Protein AF-A0A068NR74-F1 (afdb_monomer)

Organism: NCBI:txid661478

InterPro domains:
  IPR001387 Cro/C1-type, helix-turn-helix domain [PF01381] (17-72)
  IPR001387 Cro/C1-type, helix-turn-helix domain [PS50943] (17-74)
  IPR001387 Cro/C1-type, helix-turn-helix domain [SM00530] (16-74)
  IPR001387 Cro/C1-type, helix-turn-helix domain [cd00093] (14-72)
  IPR010982 Lambda repressor-like, DNA-binding domain superfamily [G3DSA:1.10.260.40] (12-107)
  IPR010982 Lambda repressor-like, DNA-binding domain superfamily [SSF47413] (14-76)
  IPR013435 Mobile mystery protein A [TIGR02612] (9-137)

Secondary structure (DSSP, 8-state):
--------PPPPTT-HHHHHHHHTT--HHHHHHHTT-S-HHHHHHHHHHHHTT---HHHHHHHHHHHT---------SS-HHHHHHHHHHHHHHHHHHHHHTTTTTS--SSHHHHHHHHHHHHHHHHHHTT-TTS--

Solvent-accessible surface area (backbone atoms only — not comparable to full-atom values): 8249 Å² total; per-residue (Å²): 126,102,68,70,83,81,70,81,68,78,78,50,95,60,20,64,66,43,52,51,36,53,74,71,69,47,50,53,58,56,48,10,53,60,58,74,41,96,40,44,67,59,39,50,50,52,31,52,24,49,60,70,66,71,50,49,71,70,57,53,42,48,52,25,54,51,71,75,44,85,79,88,88,81,90,78,72,95,59,58,69,68,55,57,52,50,54,43,29,38,54,52,17,46,52,53,50,49,62,57,42,68,76,55,75,87,74,82,86,86,73,54,66,69,56,48,51,54,51,27,54,53,41,18,53,52,44,60,75,66,62,50,88,60,68,83,111

Mean predicted aligned error: 9.29 Å

pLDDT: mean 84.54, std 15.8, range [38.84, 97.62]

Radius of gyration: 26.38 Å; Cα contacts (8 Å, |Δi|>4): 90; chains: 1; bounding box: 60×26×63 Å

Sequence (137 aa):
MPFGPLVAAPTPAGGWVRAIREALGMSLQTFSTRMGLTSRSTALQIEQAEVEGSITVKRLRAAADALGCDVAIVFVPRIPLTQMTEERAREKAEERVKRVGHSMVMESQGVYGSRLDEIVERTTREILSRGDSRLWD

Foldseek 3Di:
DPDDPPPCDPAPQQGPLVVLCVVVVHDLVNLCVLLVHPDSVVSSVQSVCRNVVNHDPVSVQSSQVSSVHHDDDDDDDPDDPVVVLLVLLLVVLLVVLVVVCVVVVPDDDDPCPVVSVVSSVVSSVVCVVVVPPVSPD

Structure (mmCIF, N/CA/C/O backbone):
data_AF-A0A068NR74-F1
#
_entry.id   AF-A0A068NR74-F1
#
loop_
_atom_site.group_PDB
_atom_site.id
_atom_site.type_symbol
_atom_site.label_atom_id
_atom_site.label_alt_id
_atom_site.label_comp_id
_atom_site.label_asym_id
_atom_site.label_entity_id
_atom_site.label_seq_id
_atom_site.pdbx_PDB_ins_code
_atom_site.Cartn_x
_atom_site.Cartn_y
_atom_site.Cartn_z
_atom_site.occupancy
_atom_site.B_iso_or_equiv
_atom_site.auth_seq_id
_atom_site.auth_comp_id
_atom_site.auth_asym_id
_atom_site.auth_atom_id
_atom_site.pdbx_PDB_model_num
ATOM 1 N N . MET A 1 1 ? -16.610 -3.556 -17.953 1.00 38.84 1 MET A N 1
ATOM 2 C CA . MET A 1 1 ? -15.543 -4.080 -17.069 1.00 38.84 1 MET A CA 1
ATOM 3 C C . MET A 1 1 ? -15.624 -3.308 -15.756 1.00 38.84 1 MET A C 1
ATOM 5 O O . MET A 1 1 ? -15.674 -2.087 -15.841 1.00 38.84 1 MET A O 1
ATOM 9 N N . PRO A 1 2 ? -15.719 -3.950 -14.577 1.00 44.34 2 PRO A N 1
ATOM 10 C CA . PRO A 1 2 ? -16.117 -3.303 -13.320 1.00 44.34 2 PRO A CA 1
ATOM 11 C C . PRO A 1 2 ? -14.953 -2.584 -12.617 1.00 44.34 2 PRO A C 1
ATOM 13 O O . PRO A 1 2 ? -14.869 -2.575 -11.396 1.00 44.34 2 PRO A O 1
ATOM 16 N N . PHE A 1 3 ? -14.042 -1.987 -13.380 1.00 45.38 3 PHE A N 1
ATOM 17 C CA . PHE A 1 3 ? -12.950 -1.188 -12.840 1.00 45.38 3 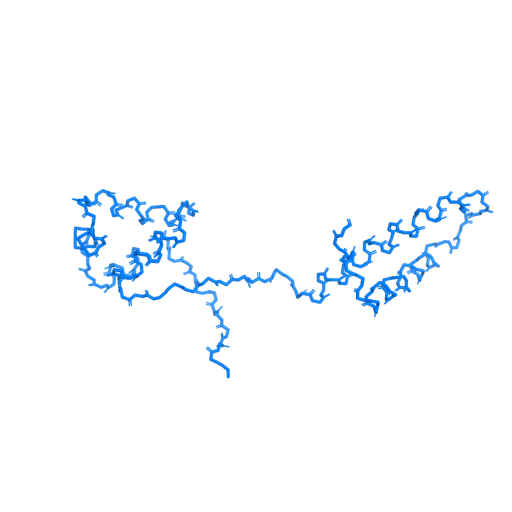PHE A CA 1
ATOM 18 C C . PHE A 1 3 ? -12.993 0.163 -13.541 1.00 45.38 3 PHE A C 1
ATOM 20 O O . PHE A 1 3 ? -12.444 0.341 -14.627 1.00 45.38 3 PHE A O 1
ATOM 27 N N . GLY A 1 4 ? -13.734 1.097 -12.940 1.00 50.28 4 GLY A N 1
ATOM 28 C CA . GLY A 1 4 ? -13.518 2.515 -13.206 1.00 50.28 4 GLY A CA 1
ATOM 29 C C . GLY A 1 4 ? -12.111 2.915 -12.747 1.00 50.28 4 GLY A C 1
ATOM 30 O O . GLY A 1 4 ? -11.474 2.150 -12.015 1.00 50.28 4 GLY A O 1
ATOM 31 N N . PRO A 1 5 ? -11.601 4.085 -13.165 1.00 52.31 5 PRO A N 1
ATOM 32 C CA . PRO A 1 5 ? -10.346 4.589 -12.629 1.00 52.31 5 PRO A CA 1
ATOM 33 C C . PRO A 1 5 ? -10.451 4.578 -11.103 1.00 52.31 5 PRO A C 1
ATOM 35 O O . PRO A 1 5 ? -11.381 5.160 -10.542 1.00 52.31 5 PRO A O 1
ATOM 38 N N . LEU A 1 6 ? -9.531 3.869 -10.443 1.00 54.75 6 LEU A N 1
ATOM 39 C CA . LEU A 1 6 ? -9.312 3.997 -9.009 1.00 54.75 6 LEU A CA 1
ATOM 40 C C . LEU A 1 6 ? -8.817 5.424 -8.806 1.00 54.75 6 LEU A C 1
ATOM 42 O O . LEU A 1 6 ? -7.621 5.699 -8.871 1.00 54.75 6 LEU A O 1
ATOM 46 N N . VAL A 1 7 ? -9.767 6.354 -8.703 1.00 56.09 7 VAL A N 1
ATOM 47 C CA . VAL A 1 7 ? -9.500 7.745 -8.375 1.00 56.09 7 VAL A CA 1
ATOM 48 C C . VAL A 1 7 ? -8.685 7.686 -7.098 1.00 56.09 7 VAL A C 1
ATOM 50 O O . VAL A 1 7 ? -9.128 7.090 -6.115 1.00 56.09 7 VAL A O 1
ATOM 53 N N . ALA A 1 8 ? -7.472 8.229 -7.153 1.00 62.06 8 ALA A N 1
ATOM 54 C CA . ALA A 1 8 ? -6.593 8.348 -6.007 1.00 62.06 8 ALA A CA 1
ATOM 55 C C . ALA A 1 8 ? -7.264 9.292 -5.006 1.00 62.06 8 ALA A C 1
ATOM 57 O O . ALA A 1 8 ? -7.019 10.497 -4.996 1.00 62.06 8 ALA A O 1
ATOM 58 N N . ALA A 1 9 ? -8.194 8.752 -4.221 1.00 64.69 9 ALA A N 1
ATOM 59 C CA . ALA A 1 9 ? -8.763 9.455 -3.099 1.00 64.69 9 ALA A CA 1
ATOM 60 C C . ALA A 1 9 ? -7.593 9.799 -2.169 1.00 64.69 9 ALA A C 1
ATOM 62 O O . ALA A 1 9 ? -6.770 8.919 -1.890 1.00 64.69 9 ALA A O 1
ATOM 63 N N . PRO A 1 10 ? -7.469 11.062 -1.729 1.00 75.50 10 PRO A N 1
ATOM 64 C CA . PRO A 1 10 ? -6.408 11.435 -0.812 1.00 75.50 10 PRO A CA 1
ATOM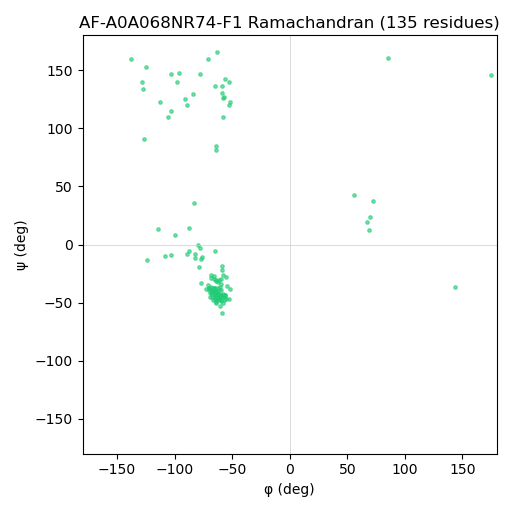 65 C C . PRO A 1 10 ? -6.527 10.568 0.440 1.00 75.50 10 PRO A C 1
ATOM 67 O O . PRO A 1 10 ? -7.595 10.492 1.050 1.00 75.50 10 PRO A O 1
ATOM 70 N N . THR A 1 11 ? -5.438 9.890 0.800 1.00 82.06 11 THR A N 1
ATOM 71 C CA . THR A 1 11 ? -5.389 9.084 2.019 1.00 82.06 11 THR A CA 1
ATOM 72 C C . THR A 1 11 ? -5.721 9.982 3.217 1.00 82.06 11 THR A C 1
ATOM 74 O O . THR A 1 11 ? -5.086 11.031 3.367 1.00 82.06 11 THR A O 1
ATOM 77 N N . PRO A 1 12 ? -6.695 9.617 4.072 1.00 89.75 12 PRO A N 1
ATOM 78 C CA . PRO A 1 12 ? -7.003 10.390 5.270 1.00 89.75 12 PRO A CA 1
ATOM 79 C C . PRO A 1 12 ? -5.763 10.563 6.159 1.00 89.75 12 PRO A C 1
ATOM 81 O O . PRO A 1 12 ? -4.988 9.623 6.323 1.00 89.75 12 PRO A O 1
ATOM 84 N N . ALA A 1 13 ? -5.600 11.730 6.793 1.00 88.00 13 ALA A N 1
ATOM 85 C CA . ALA A 1 13 ? -4.421 12.039 7.618 1.00 88.00 13 ALA A CA 1
ATOM 86 C C . ALA A 1 13 ? -4.198 11.050 8.783 1.00 88.00 13 ALA A C 1
ATOM 88 O O . ALA A 1 13 ? -3.073 10.875 9.239 1.00 88.00 13 ALA A O 1
ATOM 89 N N . GLY A 1 14 ? -5.269 10.408 9.263 1.00 90.75 14 GLY A N 1
ATOM 90 C CA . GLY A 1 14 ? -5.226 9.386 10.312 1.00 90.75 14 GLY A CA 1
ATOM 91 C C . GLY A 1 14 ? -5.280 7.938 9.815 1.00 90.75 14 GLY A C 1
ATOM 92 O O . GLY A 1 14 ? -5.431 7.054 10.651 1.00 90.75 14 GLY A O 1
ATOM 93 N N . GLY A 1 15 ? -5.198 7.691 8.503 1.00 94.38 15 GLY A N 1
ATOM 94 C CA . GLY A 1 15 ? -5.370 6.362 7.905 1.00 94.38 15 GLY A CA 1
ATOM 95 C C . GLY A 1 15 ? -6.834 6.002 7.624 1.00 94.38 15 GLY A C 1
ATOM 96 O O . GLY A 1 15 ? -7.765 6.604 8.172 1.00 94.38 15 GLY A O 1
ATOM 97 N N . TRP A 1 16 ? -7.051 5.026 6.740 1.00 95.38 16 TRP A N 1
ATOM 98 C CA . TRP A 1 16 ? -8.385 4.553 6.372 1.00 95.38 16 TRP A CA 1
ATOM 99 C C . TRP A 1 16 ? -9.059 3.797 7.511 1.00 95.38 16 TRP A C 1
ATOM 101 O O . TRP A 1 16 ? -10.259 3.976 7.719 1.00 95.38 16 TRP A O 1
ATOM 111 N N . VAL A 1 17 ? -8.309 3.004 8.284 1.00 96.25 17 VAL A N 1
ATOM 112 C CA . VAL A 1 17 ? -8.855 2.219 9.403 1.00 96.25 17 VAL A CA 1
ATOM 113 C C . VAL A 1 17 ? -9.505 3.151 10.419 1.00 96.25 17 VAL A C 1
ATOM 115 O O . VAL A 1 17 ? -10.664 2.957 10.791 1.00 96.25 17 VAL A O 1
ATOM 118 N N . ARG A 1 18 ? -8.793 4.213 10.811 1.00 97.25 18 ARG A N 1
ATOM 119 C CA . ARG A 1 18 ? -9.307 5.211 11.749 1.00 97.25 18 ARG A CA 1
ATOM 120 C C . ARG A 1 18 ? -10.504 5.963 11.181 1.00 97.25 18 ARG A C 1
ATOM 122 O O . ARG A 1 18 ? -11.518 6.083 11.866 1.00 97.25 18 ARG A O 1
ATOM 129 N N . ALA A 1 19 ? -10.389 6.462 9.950 1.00 96.50 19 ALA A N 1
ATOM 130 C CA . ALA A 1 19 ? -11.439 7.257 9.320 1.00 96.50 19 ALA A CA 1
ATOM 131 C C . ALA A 1 19 ? -12.761 6.479 9.228 1.00 96.50 19 ALA A C 1
ATOM 133 O O . ALA A 1 19 ? -13.814 6.996 9.597 1.00 96.50 19 ALA A O 1
ATOM 134 N N . ILE A 1 20 ? -12.700 5.213 8.807 1.00 96.31 20 ILE A N 1
ATOM 135 C CA . ILE A 1 20 ? -13.876 4.343 8.712 1.00 96.31 20 ILE A CA 1
ATOM 136 C C . ILE A 1 20 ? -14.404 4.000 10.107 1.00 96.31 20 ILE A C 1
ATOM 138 O O . ILE A 1 20 ? -15.606 4.109 10.344 1.00 96.31 20 ILE A O 1
ATOM 142 N N . ARG A 1 21 ? -13.532 3.642 11.062 1.00 97.44 21 ARG A N 1
ATOM 143 C CA . ARG A 1 21 ? -13.948 3.355 12.444 1.00 97.44 21 ARG A CA 1
ATOM 144 C C . ARG A 1 21 ? -14.729 4.525 13.050 1.00 97.44 21 ARG A C 1
ATOM 146 O O . ARG A 1 21 ? -15.773 4.311 13.666 1.00 97.44 21 ARG A O 1
ATOM 153 N N . GLU A 1 22 ? -14.217 5.745 12.899 1.00 97.00 22 GLU A N 1
ATOM 154 C CA . GLU A 1 22 ? -14.853 6.959 13.417 1.00 97.00 22 GLU A CA 1
ATOM 155 C C . GLU A 1 22 ? -16.168 7.267 12.691 1.00 97.00 22 GLU A C 1
ATOM 157 O O . GLU A 1 22 ? -17.156 7.573 13.356 1.00 97.00 22 GLU A O 1
ATOM 162 N N . ALA A 1 23 ? -16.228 7.091 11.366 1.00 96.56 23 ALA A N 1
ATOM 163 C CA . ALA A 1 23 ? -17.462 7.248 10.593 1.00 96.56 23 ALA A CA 1
ATOM 164 C C . ALA A 1 23 ? -18.560 6.248 11.005 1.00 96.56 23 ALA A C 1
ATOM 166 O O . ALA A 1 23 ? -19.742 6.584 10.987 1.00 96.56 23 ALA A O 1
ATOM 167 N N . LEU A 1 24 ? -18.177 5.040 11.429 1.00 96.56 24 LEU A N 1
ATOM 168 C CA . LEU A 1 24 ? -19.086 4.029 11.981 1.00 96.56 24 LEU A CA 1
ATOM 169 C C . LEU A 1 24 ? -19.463 4.284 13.455 1.00 96.56 24 LEU A C 1
ATOM 171 O O . LEU A 1 24 ? -20.183 3.480 14.047 1.00 96.56 24 LEU A O 1
ATOM 175 N N . GLY A 1 25 ? -18.956 5.352 14.081 1.00 97.12 25 GLY A N 1
ATOM 176 C CA . GLY A 1 25 ? -19.190 5.653 15.496 1.00 97.12 25 GLY A CA 1
ATOM 177 C C . GLY A 1 25 ? -18.553 4.643 16.458 1.00 97.12 25 GLY A C 1
ATOM 178 O O . GLY A 1 25 ? -18.962 4.539 17.615 1.00 97.12 25 GLY A O 1
ATOM 179 N N . MET A 1 26 ? -17.562 3.868 16.004 1.00 96.94 26 MET A N 1
ATOM 180 C CA . MET A 1 26 ? -16.935 2.826 16.815 1.00 96.94 26 MET A CA 1
ATOM 181 C C . MET A 1 26 ? -15.826 3.398 17.705 1.00 96.94 26 MET A C 1
ATOM 183 O O . MET A 1 26 ? -14.886 4.051 17.247 1.00 96.94 26 MET A O 1
ATOM 187 N N . SER A 1 27 ? -15.877 3.074 18.999 1.00 97.06 27 SER A N 1
ATOM 188 C CA . SER A 1 27 ? -14.748 3.318 19.902 1.00 97.06 27 SER A CA 1
ATOM 189 C C . SER A 1 27 ? -13.586 2.362 19.594 1.00 97.06 27 SER A C 1
ATOM 191 O O . SER A 1 27 ? -13.790 1.275 19.048 1.00 97.06 27 SER A O 1
ATOM 193 N N . LEU A 1 28 ? -12.365 2.708 20.013 1.00 97.06 28 LEU A N 1
ATOM 194 C CA . LEU A 1 28 ? -11.224 1.786 19.904 1.00 97.06 28 LEU A CA 1
ATOM 195 C C . LEU A 1 28 ? -11.439 0.475 20.682 1.00 97.06 28 LEU A C 1
ATOM 197 O O . LEU A 1 28 ? -10.919 -0.555 20.273 1.00 97.06 28 LEU A O 1
ATOM 201 N N . GLN A 1 29 ? -12.212 0.496 21.774 1.00 97.06 29 GLN A N 1
ATOM 202 C CA . GLN A 1 29 ? -12.559 -0.712 22.533 1.00 97.06 29 GLN A CA 1
ATOM 203 C C . GLN A 1 29 ? -13.512 -1.618 21.739 1.00 97.06 29 GLN A C 1
ATOM 205 O O . GLN A 1 29 ? -13.363 -2.840 21.712 1.00 97.06 29 GLN A O 1
ATOM 210 N N . THR A 1 30 ? -14.497 -1.021 21.067 1.00 97.12 30 THR A N 1
ATOM 211 C CA . THR A 1 30 ? -15.423 -1.751 20.193 1.00 97.12 30 THR A CA 1
ATOM 212 C C . THR A 1 30 ? -14.665 -2.372 19.025 1.00 97.12 30 THR A C 1
ATOM 214 O O . THR A 1 30 ? -14.847 -3.549 18.720 1.00 97.12 30 THR A O 1
ATOM 217 N N . PHE A 1 31 ? -13.770 -1.600 18.408 1.00 97.62 31 PHE A N 1
ATOM 218 C CA . PHE A 1 31 ? -12.945 -2.066 17.302 1.00 97.62 31 PHE A CA 1
ATOM 219 C C . PHE A 1 31 ? -11.979 -3.182 17.723 1.00 97.62 31 PHE A C 1
ATOM 221 O O . PHE A 1 31 ? -11.932 -4.212 17.055 1.00 97.62 31 PHE A O 1
ATOM 228 N N . SER A 1 32 ? -11.293 -3.052 18.869 1.00 97.12 32 SER A N 1
ATOM 229 C CA . SER A 1 32 ? -10.417 -4.115 19.385 1.00 97.12 32 SER A CA 1
ATOM 230 C C . SER A 1 32 ? -11.186 -5.417 19.604 1.00 97.12 32 SER A C 1
ATOM 232 O O . SER A 1 32 ? -10.725 -6.478 19.199 1.00 97.12 32 SER A O 1
ATOM 234 N N . THR A 1 33 ? -12.396 -5.327 20.162 1.00 96.81 33 THR A N 1
ATOM 235 C CA . THR A 1 33 ? -13.262 -6.488 20.404 1.00 96.81 33 THR A CA 1
ATOM 236 C C . THR A 1 33 ? -13.675 -7.162 19.094 1.00 96.81 33 THR A C 1
ATOM 238 O O . THR A 1 33 ? -13.580 -8.381 18.981 1.00 96.81 33 THR A O 1
ATOM 241 N N . ARG A 1 34 ? -14.066 -6.385 18.072 1.00 96.31 34 ARG A N 1
ATOM 242 C CA . ARG A 1 34 ? -14.409 -6.917 16.737 1.00 96.31 34 ARG A CA 1
ATOM 243 C C . ARG A 1 34 ? -13.217 -7.563 16.033 1.00 96.31 34 ARG A C 1
ATOM 245 O O . ARG A 1 34 ? -13.399 -8.529 15.304 1.00 96.31 34 ARG A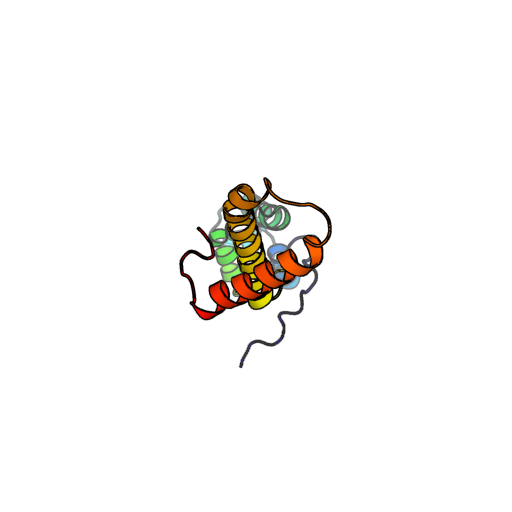 O 1
ATOM 252 N N . MET A 1 35 ? -12.010 -7.066 16.285 1.00 95.62 35 MET A N 1
ATOM 253 C CA . MET A 1 35 ? -10.768 -7.667 15.800 1.00 95.62 35 MET A CA 1
ATOM 254 C C . MET A 1 35 ? -10.310 -8.903 16.598 1.00 95.62 35 MET A C 1
ATOM 256 O O . MET A 1 35 ? -9.285 -9.492 16.256 1.00 95.62 35 MET A O 1
ATOM 260 N N . GLY A 1 36 ? -11.006 -9.288 17.675 1.00 94.38 36 GLY A N 1
ATOM 261 C CA . GLY A 1 36 ? -10.569 -10.371 18.564 1.00 94.38 36 GLY A CA 1
ATOM 262 C C . GLY A 1 36 ? -9.325 -10.024 19.394 1.00 94.38 36 GLY A C 1
ATOM 263 O O . GLY A 1 36 ? -8.582 -10.912 19.804 1.00 94.38 36 GLY A O 1
ATOM 264 N N . LEU A 1 37 ? -9.068 -8.733 19.619 1.00 93.50 37 LEU A N 1
ATOM 265 C CA . LEU A 1 37 ? -7.936 -8.222 20.388 1.00 93.50 37 LEU A CA 1
ATOM 266 C C . LEU A 1 37 ? -8.355 -7.890 21.821 1.00 93.50 37 LEU A C 1
ATOM 268 O O . LEU A 1 37 ? -9.390 -7.269 22.062 1.00 93.50 37 LEU A O 1
ATOM 272 N N . THR A 1 38 ? -7.485 -8.211 22.775 1.00 87.31 38 THR A N 1
ATOM 273 C CA . THR A 1 38 ? -7.742 -8.001 24.209 1.00 87.31 38 THR A CA 1
ATOM 274 C C . THR A 1 38 ? -7.544 -6.548 24.655 1.00 87.31 38 THR A C 1
ATOM 276 O O . THR A 1 38 ? -8.041 -6.157 25.706 1.00 87.31 38 THR A O 1
ATOM 279 N N . SER A 1 39 ? -6.819 -5.732 23.880 1.00 93.19 39 SER A N 1
ATOM 280 C CA . SER A 1 39 ? -6.426 -4.379 24.289 1.00 93.19 39 SER A CA 1
ATOM 281 C C . SER A 1 39 ? -6.798 -3.297 23.276 1.00 93.19 39 SER A C 1
ATOM 283 O O . SER A 1 39 ? -6.453 -3.375 22.093 1.00 93.19 39 SER A O 1
ATOM 285 N N . ARG A 1 40 ? -7.375 -2.203 23.794 1.00 94.75 40 ARG A N 1
ATOM 286 C CA . ARG A 1 40 ? -7.521 -0.919 23.094 1.00 94.75 40 ARG A CA 1
ATOM 287 C C . ARG A 1 40 ? -6.181 -0.380 22.577 1.00 94.75 40 ARG A C 1
ATOM 289 O O . ARG A 1 40 ? -6.153 0.239 21.516 1.00 94.75 40 ARG A O 1
ATOM 296 N N . SER A 1 41 ? -5.080 -0.590 23.304 1.00 95.88 41 SER A N 1
ATOM 297 C CA . SER A 1 41 ? -3.759 -0.102 22.882 1.00 95.88 41 SER A CA 1
ATOM 298 C C . SER A 1 41 ? -3.282 -0.787 21.603 1.00 95.88 41 SER A C 1
ATOM 300 O O . SER A 1 41 ? -2.728 -0.125 20.732 1.00 95.88 41 SER A O 1
ATOM 302 N N . THR A 1 42 ? -3.562 -2.082 21.440 1.00 94.44 42 THR A N 1
ATOM 303 C CA . THR A 1 42 ? -3.213 -2.830 20.225 1.00 94.44 42 THR A CA 1
ATOM 304 C C . THR A 1 42 ? -4.033 -2.360 19.026 1.00 94.44 42 THR A C 1
ATOM 306 O O . THR A 1 42 ? -3.493 -2.233 17.933 1.00 94.44 42 THR A O 1
ATOM 309 N N . ALA A 1 43 ? -5.315 -2.038 19.226 1.00 95.88 43 ALA A N 1
ATOM 310 C CA . ALA A 1 43 ? -6.138 -1.434 18.179 1.00 95.88 43 ALA A CA 1
ATOM 311 C C . ALA A 1 43 ? -5.610 -0.054 17.749 1.00 95.88 43 ALA A C 1
ATOM 313 O O . ALA A 1 43 ? -5.528 0.222 16.556 1.00 95.88 43 ALA A O 1
ATOM 314 N N . LEU A 1 44 ? -5.173 0.780 18.700 1.00 96.94 44 LEU A N 1
ATOM 315 C CA . LEU A 1 44 ? -4.542 2.067 18.388 1.00 96.94 44 LEU A CA 1
ATOM 316 C C . LEU A 1 44 ? -3.217 1.893 17.625 1.00 96.94 44 LEU A C 1
ATOM 318 O O . LEU A 1 44 ? -2.954 2.621 16.675 1.00 96.94 44 LEU A O 1
ATOM 322 N N . GLN A 1 45 ? -2.398 0.905 18.002 1.00 96.62 45 GLN A N 1
ATOM 323 C CA . GLN A 1 45 ? -1.157 0.584 17.287 1.00 96.62 45 GLN A CA 1
ATOM 324 C C . GLN A 1 45 ? -1.406 0.154 15.838 1.00 96.62 45 GLN A C 1
ATOM 326 O O . GLN A 1 45 ? -0.558 0.400 14.989 1.00 96.62 45 GLN A O 1
ATOM 331 N N . ILE A 1 46 ? -2.545 -0.476 15.539 1.00 96.12 46 ILE A N 1
ATOM 332 C CA . ILE A 1 46 ? -2.914 -0.845 14.166 1.00 96.12 46 ILE A CA 1
ATOM 333 C C . ILE A 1 46 ? -3.199 0.402 13.326 1.00 96.12 46 ILE A C 1
ATOM 335 O O . ILE A 1 46 ? -2.685 0.492 12.215 1.00 96.12 46 ILE A O 1
ATOM 339 N N . GLU A 1 47 ? -3.951 1.370 13.859 1.00 96.62 47 GLU A N 1
ATOM 340 C CA . GLU A 1 47 ? -4.190 2.651 13.172 1.00 96.62 47 GLU A CA 1
ATOM 341 C C . GLU A 1 47 ? -2.881 3.406 12.935 1.00 96.62 47 GLU A C 1
ATOM 343 O O . GLU A 1 47 ? -2.615 3.875 11.832 1.00 96.62 47 GLU A O 1
ATOM 348 N N . GLN A 1 48 ? -2.022 3.465 13.953 1.00 96.75 48 GLN A N 1
ATOM 349 C CA . GLN A 1 48 ? -0.732 4.139 13.854 1.00 96.75 48 GLN A CA 1
ATOM 350 C C . GLN A 1 48 ? 0.191 3.461 12.826 1.00 96.75 48 GLN A C 1
ATOM 352 O O . GLN A 1 48 ? 0.800 4.135 11.999 1.00 96.75 48 GLN A O 1
ATOM 357 N N . ALA A 1 49 ? 0.240 2.126 12.821 1.00 96.94 49 ALA A N 1
ATOM 358 C CA . ALA A 1 49 ? 1.040 1.363 11.868 1.00 96.94 49 ALA A CA 1
ATOM 359 C C . ALA A 1 49 ? 0.552 1.520 10.418 1.00 96.94 49 ALA A C 1
ATOM 361 O O . ALA A 1 49 ? 1.354 1.406 9.491 1.00 96.94 49 ALA A O 1
ATOM 362 N N . GLU A 1 50 ? -0.746 1.758 10.197 1.00 95.81 50 GLU A N 1
ATOM 363 C CA . GLU A 1 50 ? -1.273 2.076 8.866 1.00 95.81 50 GLU A CA 1
ATOM 364 C C . GLU A 1 50 ? -0.709 3.404 8.360 1.00 95.81 50 GLU A C 1
ATOM 366 O O . GLU A 1 50 ? -0.170 3.459 7.256 1.00 95.81 50 GLU A O 1
ATOM 371 N N . VAL A 1 51 ? -0.780 4.449 9.188 1.00 95.88 51 VAL A N 1
ATOM 372 C CA . VAL A 1 51 ? -0.271 5.788 8.855 1.00 95.88 51 VAL A CA 1
ATOM 373 C C . VAL A 1 51 ? 1.237 5.765 8.605 1.00 95.88 51 VAL A C 1
ATOM 375 O O . VAL A 1 51 ? 1.728 6.418 7.688 1.00 95.88 51 VAL A O 1
ATOM 378 N N . GLU A 1 52 ? 1.977 4.983 9.388 1.00 95.75 52 GLU A N 1
ATOM 379 C CA . GLU A 1 52 ? 3.427 4.819 9.244 1.00 95.75 52 GLU A CA 1
ATOM 380 C C . GLU A 1 52 ? 3.834 3.921 8.064 1.00 95.75 52 GLU A C 1
ATOM 382 O O . GLU A 1 52 ? 5.018 3.832 7.741 1.00 95.75 52 GLU A O 1
ATOM 387 N N . GLY A 1 53 ? 2.888 3.214 7.436 1.00 94.31 53 GLY A N 1
ATOM 388 C CA . GLY A 1 53 ? 3.177 2.229 6.391 1.00 94.31 53 G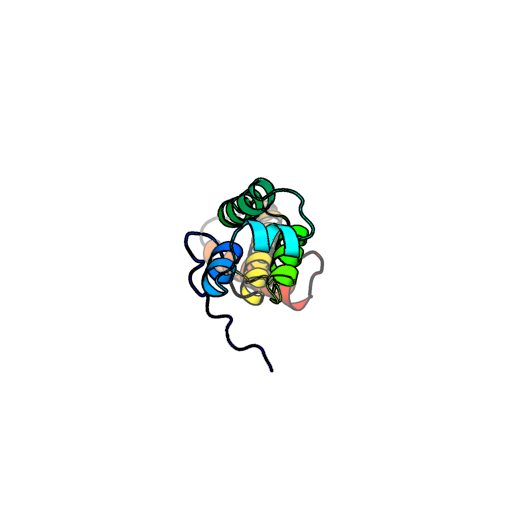LY A CA 1
ATOM 389 C C . GLY A 1 53 ? 3.885 0.963 6.895 1.00 94.31 53 GLY A C 1
ATOM 390 O O . GLY A 1 53 ? 4.367 0.166 6.092 1.00 94.31 53 GLY A O 1
ATOM 391 N N . SER A 1 54 ? 3.948 0.755 8.214 1.00 96.88 54 SER A N 1
ATOM 392 C CA . SER A 1 54 ? 4.562 -0.418 8.853 1.00 96.88 54 SER A CA 1
ATOM 393 C C . SER A 1 54 ? 3.572 -1.575 9.053 1.00 96.88 54 SER A C 1
ATOM 395 O O . SER A 1 54 ? 3.959 -2.690 9.423 1.00 96.88 54 SER A O 1
ATOM 397 N N . ILE A 1 55 ? 2.279 -1.342 8.795 1.00 96.06 55 ILE A N 1
ATOM 398 C CA . ILE A 1 55 ? 1.242 -2.367 8.876 1.00 96.06 55 ILE A CA 1
ATOM 399 C C . ILE A 1 55 ? 1.457 -3.468 7.830 1.00 96.06 55 ILE A C 1
ATOM 401 O O . ILE A 1 55 ? 1.715 -3.228 6.653 1.00 96.06 55 ILE A O 1
ATOM 405 N N . THR A 1 56 ? 1.290 -4.724 8.246 1.00 95.81 56 THR A N 1
ATOM 406 C CA . THR A 1 56 ? 1.282 -5.841 7.296 1.00 95.81 56 THR A CA 1
ATOM 407 C C . THR A 1 56 ? -0.059 -5.912 6.573 1.00 95.81 56 THR A C 1
ATOM 409 O O . THR A 1 56 ? -1.112 -5.706 7.178 1.00 95.81 56 THR A O 1
ATOM 412 N N . VAL A 1 57 ? -0.047 -6.335 5.306 1.00 95.50 57 VAL A N 1
ATOM 413 C CA . VAL A 1 57 ? -1.274 -6.596 4.529 1.00 95.50 57 VAL A CA 1
ATOM 414 C C . VAL A 1 57 ? -2.241 -7.520 5.277 1.00 95.50 57 VAL A C 1
ATOM 416 O O . VAL A 1 57 ? -3.450 -7.309 5.257 1.00 95.50 57 VAL A O 1
ATOM 419 N N . LYS A 1 58 ? -1.716 -8.531 5.982 1.00 95.88 58 LYS A N 1
ATOM 420 C CA . LYS A 1 58 ? -2.524 -9.448 6.795 1.00 95.88 58 LYS A CA 1
ATOM 421 C C . LYS A 1 58 ? -3.300 -8.711 7.892 1.00 95.88 58 LYS A C 1
ATOM 423 O O . LYS A 1 58 ? -4.480 -8.985 8.081 1.00 95.88 58 LYS A O 1
ATOM 428 N N . ARG A 1 59 ? -2.649 -7.791 8.614 1.00 95.50 59 ARG A N 1
ATOM 429 C CA . ARG A 1 59 ? -3.302 -6.992 9.663 1.00 95.50 59 ARG A CA 1
ATOM 430 C C . ARG A 1 59 ? -4.284 -5.983 9.085 1.00 95.50 59 ARG A C 1
ATOM 432 O O . ARG A 1 59 ? -5.354 -5.826 9.657 1.00 95.50 59 ARG A O 1
ATOM 439 N N . LEU A 1 60 ? -3.949 -5.359 7.956 1.00 96.00 60 LEU A N 1
ATOM 440 C CA . LEU A 1 60 ? -4.853 -4.434 7.276 1.00 96.00 60 LEU A CA 1
ATOM 441 C C . LEU A 1 60 ? -6.144 -5.139 6.834 1.00 96.00 60 LEU A C 1
ATOM 443 O O . LEU A 1 60 ? -7.227 -4.617 7.069 1.00 96.00 60 LEU A O 1
ATOM 447 N N . ARG A 1 61 ? -6.046 -6.357 6.281 1.00 96.56 61 ARG A N 1
ATOM 448 C CA . ARG A 1 61 ? -7.221 -7.180 5.943 1.00 96.56 61 ARG A CA 1
ATOM 449 C C . ARG A 1 61 ? -8.053 -7.533 7.171 1.00 96.56 61 ARG A C 1
ATOM 451 O O . ARG A 1 61 ? -9.247 -7.300 7.155 1.00 96.56 61 ARG A O 1
ATOM 458 N N . ALA A 1 62 ? -7.424 -7.981 8.258 1.00 96.31 62 ALA A N 1
ATOM 459 C CA . ALA A 1 62 ? -8.152 -8.279 9.494 1.00 96.31 62 ALA A CA 1
ATOM 460 C C . ALA A 1 62 ? -8.870 -7.044 10.080 1.00 96.31 62 ALA A C 1
ATOM 462 O O . ALA A 1 62 ? -9.970 -7.156 10.616 1.00 96.31 62 ALA A O 1
ATOM 463 N N . ALA A 1 63 ? -8.256 -5.860 9.980 1.00 97.00 63 ALA A N 1
ATOM 464 C CA . ALA A 1 63 ? -8.893 -4.602 10.358 1.00 97.00 63 ALA A CA 1
ATOM 465 C C . ALA A 1 63 ? -10.089 -4.278 9.447 1.00 97.00 63 ALA A C 1
ATOM 467 O O . ALA A 1 63 ? -11.149 -3.907 9.946 1.00 97.00 63 ALA A O 1
ATOM 468 N N . ALA A 1 64 ? -9.939 -4.459 8.134 1.00 97.00 64 ALA A N 1
ATOM 469 C CA . ALA A 1 64 ? -11.010 -4.252 7.167 1.00 97.00 64 ALA A CA 1
ATOM 470 C C . ALA A 1 64 ? -12.180 -5.225 7.388 1.00 97.00 64 ALA A C 1
ATOM 472 O O . ALA A 1 64 ? -13.317 -4.771 7.479 1.00 97.00 64 ALA A O 1
ATOM 473 N N . ASP A 1 65 ? -11.911 -6.513 7.622 1.00 97.06 65 ASP A N 1
ATOM 474 C CA . ASP A 1 65 ? -12.927 -7.518 7.960 1.00 97.06 65 ASP A CA 1
ATOM 475 C C . ASP A 1 65 ? -13.728 -7.089 9.202 1.00 97.06 65 ASP A C 1
ATOM 477 O O . ASP A 1 65 ? -14.961 -7.115 9.216 1.00 97.06 65 ASP A O 1
ATOM 481 N N . ALA A 1 66 ? -13.035 -6.610 10.243 1.00 97.00 66 ALA A N 1
ATOM 482 C CA . ALA A 1 66 ? -13.678 -6.106 11.454 1.00 97.00 66 ALA A CA 1
ATOM 483 C C . ALA A 1 66 ? -14.540 -4.856 11.196 1.00 97.00 66 ALA A C 1
ATOM 485 O O . ALA A 1 66 ? -15.552 -4.666 11.880 1.00 97.00 66 ALA A O 1
ATOM 486 N N . LEU A 1 67 ? -14.184 -4.029 10.212 1.00 97.12 67 LEU A N 1
ATOM 487 C CA . LEU A 1 67 ? -14.939 -2.846 9.784 1.00 97.12 67 LEU A CA 1
ATOM 488 C C . LEU A 1 67 ? -16.015 -3.156 8.726 1.00 97.12 67 LEU A C 1
ATOM 490 O O . LEU A 1 67 ? -16.817 -2.278 8.417 1.00 97.12 67 LEU A O 1
ATOM 494 N N . GLY A 1 68 ? -16.085 -4.391 8.218 1.00 94.94 68 GLY A N 1
ATOM 495 C CA . GLY A 1 68 ? -16.993 -4.772 7.133 1.00 94.94 68 GLY A CA 1
ATOM 496 C C . GLY A 1 68 ? -16.570 -4.201 5.776 1.00 94.94 68 GLY A C 1
ATOM 497 O O . GLY A 1 68 ? -17.417 -3.764 5.002 1.00 94.94 68 GLY A O 1
ATOM 498 N N . CYS A 1 69 ? -15.265 -4.150 5.513 1.00 95.06 69 CYS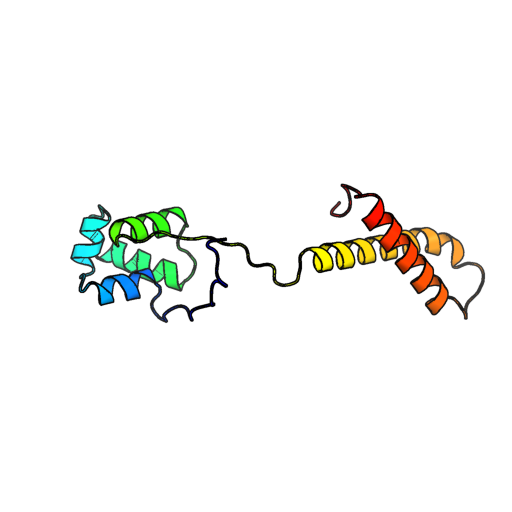 A N 1
ATOM 499 C CA . CYS A 1 69 ? -14.671 -3.620 4.291 1.00 95.06 69 CYS A CA 1
ATOM 500 C C . CYS A 1 69 ? -13.759 -4.654 3.621 1.00 95.06 69 CYS A C 1
ATOM 502 O O . CYS A 1 69 ? -13.123 -5.456 4.299 1.00 95.06 69 CYS A O 1
ATOM 504 N N . ASP A 1 70 ? -13.618 -4.552 2.300 1.00 92.88 70 ASP A N 1
ATOM 505 C CA . ASP A 1 70 ? -12.612 -5.285 1.532 1.00 92.88 70 ASP A CA 1
ATOM 506 C C . ASP A 1 70 ? -11.363 -4.425 1.290 1.00 92.88 70 ASP A C 1
ATOM 508 O O . ASP A 1 70 ? -11.445 -3.210 1.099 1.00 92.88 70 ASP A O 1
ATOM 512 N N . VAL A 1 71 ? -10.191 -5.065 1.236 1.00 92.44 71 VAL A N 1
ATOM 513 C CA . VAL A 1 71 ? -8.923 -4.406 0.878 1.00 92.44 71 VAL A CA 1
ATOM 514 C C . VAL A 1 71 ? -8.542 -4.755 -0.556 1.00 92.44 71 VAL A C 1
ATOM 516 O O . VAL A 1 71 ? -8.176 -5.897 -0.847 1.00 92.44 71 VAL A O 1
ATOM 519 N N . ALA A 1 72 ? -8.529 -3.754 -1.435 1.00 89.75 72 ALA A N 1
ATOM 520 C CA . ALA A 1 72 ? -7.960 -3.872 -2.773 1.00 89.75 72 ALA A CA 1
ATOM 521 C C . ALA A 1 72 ? -6.479 -3.457 -2.768 1.00 89.75 72 ALA A C 1
ATOM 523 O O . ALA A 1 72 ? -6.138 -2.353 -2.351 1.00 89.75 72 ALA A O 1
ATOM 524 N N . ILE A 1 73 ? -5.595 -4.334 -3.254 1.00 86.25 73 ILE A N 1
ATOM 525 C CA . ILE A 1 73 ? -4.170 -4.032 -3.459 1.00 86.25 73 ILE A CA 1
ATOM 526 C C . ILE A 1 73 ? -3.907 -4.041 -4.955 1.00 86.25 73 ILE A C 1
ATOM 528 O O . ILE A 1 73 ? -4.141 -5.050 -5.618 1.00 86.25 73 ILE A O 1
ATOM 532 N N . VAL A 1 74 ? -3.405 -2.924 -5.472 1.00 86.56 74 VAL A N 1
ATOM 533 C CA . VAL A 1 74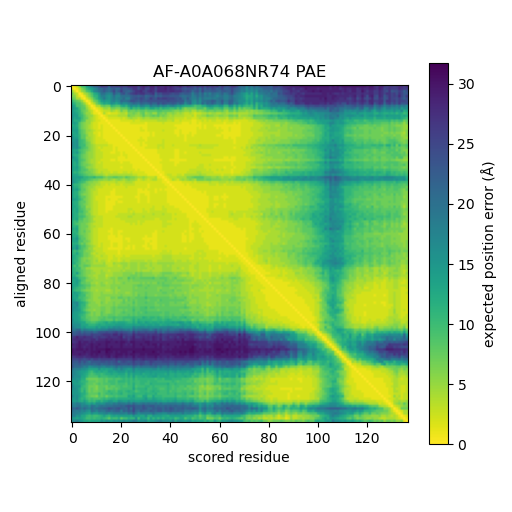 ? -3.112 -2.751 -6.893 1.00 86.56 74 VAL A CA 1
ATOM 534 C C . VAL A 1 74 ? -1.689 -2.250 -7.086 1.00 86.56 74 VAL A C 1
ATOM 536 O O . VAL A 1 74 ? -1.214 -1.392 -6.344 1.00 86.56 74 VAL A O 1
ATOM 539 N N . PHE A 1 75 ? -1.011 -2.777 -8.103 1.00 86.88 75 PHE A N 1
ATOM 540 C CA . PHE A 1 75 ? 0.217 -2.180 -8.613 1.00 86.88 75 PHE A CA 1
ATOM 541 C C . PHE A 1 75 ? -0.162 -1.173 -9.692 1.00 86.88 75 PHE A C 1
ATOM 543 O O . PHE A 1 75 ? -0.771 -1.542 -10.694 1.00 86.88 75 PHE A O 1
ATOM 550 N N . VAL A 1 76 ? 0.199 0.091 -9.483 1.00 87.31 76 VAL A N 1
ATOM 551 C CA . VAL A 1 76 ? 0.020 1.153 -10.475 1.00 87.31 76 VAL A CA 1
ATOM 552 C C . VAL A 1 76 ? 1.395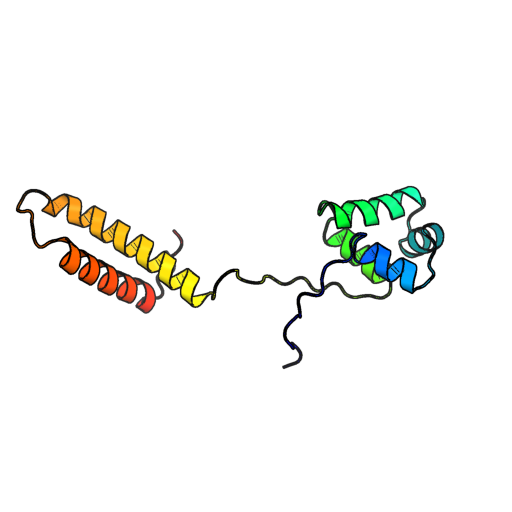 1.477 -11.061 1.00 87.31 76 VAL A C 1
ATOM 554 O O . VAL A 1 76 ? 2.245 2.007 -10.340 1.00 87.31 76 VAL A O 1
ATOM 557 N N . PRO A 1 77 ? 1.662 1.125 -12.332 1.00 87.44 77 PRO A N 1
ATOM 558 C CA . PRO A 1 77 ? 2.913 1.477 -12.990 1.00 87.44 77 PRO A CA 1
ATOM 559 C C . PRO A 1 77 ? 3.113 2.996 -13.013 1.00 87.44 77 PRO A C 1
ATOM 561 O O . PRO A 1 77 ? 2.184 3.742 -13.315 1.00 87.44 77 PRO A O 1
ATOM 564 N N . ARG A 1 78 ? 4.335 3.459 -12.713 1.00 88.06 78 ARG A N 1
ATOM 565 C CA . ARG A 1 78 ? 4.686 4.894 -12.777 1.00 88.06 78 ARG A CA 1
ATOM 566 C C . ARG A 1 78 ? 4.703 5.433 -14.210 1.00 88.06 78 ARG A C 1
ATOM 568 O O . ARG A 1 78 ? 4.487 6.621 -14.410 1.00 88.06 78 ARG A O 1
ATOM 575 N N . ILE A 1 79 ? 4.952 4.551 -15.176 1.00 89.69 79 ILE A N 1
ATOM 576 C CA . ILE A 1 79 ? 4.891 4.792 -16.619 1.00 89.69 79 ILE A CA 1
ATOM 577 C C . ILE A 1 79 ? 4.220 3.580 -17.293 1.00 89.69 79 ILE A C 1
ATOM 579 O O . ILE A 1 79 ? 4.182 2.503 -16.685 1.00 89.69 79 ILE A O 1
ATOM 583 N N . PRO A 1 80 ? 3.684 3.711 -18.520 1.00 91.62 80 PRO A N 1
ATOM 584 C CA . PRO A 1 80 ? 3.110 2.588 -19.257 1.00 91.62 80 PRO A CA 1
ATOM 585 C C . PRO A 1 80 ? 4.080 1.406 -19.365 1.00 91.62 80 PRO A C 1
ATOM 587 O O . PRO A 1 80 ? 5.266 1.589 -19.627 1.00 91.62 80 PRO A O 1
ATOM 590 N N . LEU A 1 81 ? 3.575 0.178 -19.216 1.00 89.06 81 LEU A N 1
ATOM 591 C CA . LEU A 1 81 ? 4.418 -1.025 -19.275 1.00 89.06 81 LEU A CA 1
ATOM 592 C C . LEU A 1 81 ? 5.152 -1.167 -20.618 1.00 89.06 81 LEU A C 1
ATOM 594 O O . LEU A 1 81 ? 6.290 -1.624 -20.641 1.00 89.06 81 LEU A O 1
ATOM 598 N N . THR A 1 82 ? 4.528 -0.738 -21.720 1.00 89.50 82 THR A N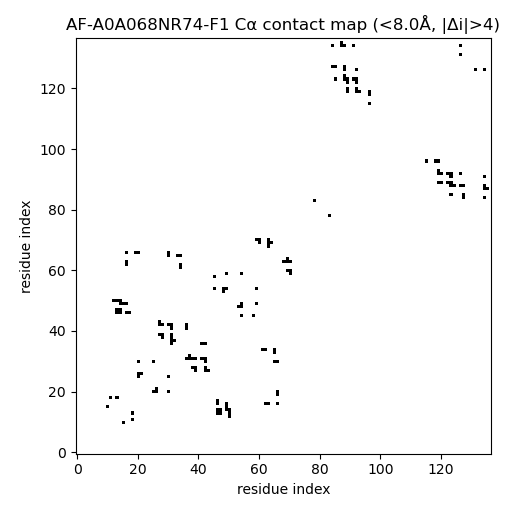 1
ATOM 599 C CA . THR A 1 82 ? 5.158 -0.702 -23.049 1.00 89.50 82 THR A CA 1
ATOM 600 C C . THR A 1 82 ? 6.361 0.236 -23.070 1.00 89.50 82 THR A C 1
ATOM 602 O O . THR A 1 82 ? 7.428 -0.151 -23.538 1.00 89.50 82 THR A O 1
ATOM 605 N N . GLN A 1 83 ? 6.230 1.417 -22.463 1.00 91.94 83 GLN A N 1
ATOM 606 C CA . GLN A 1 83 ? 7.332 2.363 -22.318 1.00 91.94 83 GLN A CA 1
ATOM 607 C C . GLN A 1 83 ? 8.458 1.769 -21.457 1.00 91.94 83 GLN A C 1
ATOM 609 O O . GLN A 1 83 ? 9.616 1.843 -21.851 1.00 91.94 83 GLN A O 1
ATOM 614 N N . MET A 1 84 ? 8.137 1.091 -20.344 1.00 91.69 84 MET A N 1
ATOM 615 C CA . MET A 1 84 ? 9.152 0.404 -19.522 1.00 91.69 84 MET A CA 1
ATOM 616 C C . MET A 1 84 ? 9.959 -0.611 -20.341 1.00 91.69 84 MET A C 1
ATOM 618 O O . MET A 1 84 ? 11.177 -0.707 -20.196 1.00 91.69 84 MET A O 1
ATOM 622 N N . THR A 1 85 ? 9.287 -1.391 -21.194 1.00 91.81 85 THR A N 1
ATOM 623 C CA . THR A 1 85 ? 9.962 -2.374 -22.052 1.00 91.81 85 THR A CA 1
ATOM 624 C C . THR A 1 85 ? 10.787 -1.726 -23.161 1.00 91.81 85 THR A C 1
ATOM 626 O O . THR A 1 85 ? 11.869 -2.222 -23.467 1.00 91.81 85 THR A O 1
ATOM 629 N N . GLU A 1 86 ? 10.313 -0.622 -23.742 1.00 92.25 86 GLU A N 1
ATOM 630 C CA . GLU A 1 86 ? 11.026 0.132 -24.779 1.00 92.25 86 GLU A CA 1
ATOM 631 C C . GLU A 1 86 ? 12.301 0.778 -24.229 1.00 92.25 86 GLU A C 1
ATOM 633 O O . GLU A 1 86 ? 13.371 0.602 -24.813 1.00 92.25 86 GLU A O 1
ATOM 638 N N . GLU A 1 87 ? 12.212 1.448 -23.075 1.00 93.81 87 GLU A N 1
ATOM 639 C CA . GLU A 1 87 ? 13.359 2.042 -22.380 1.00 93.81 87 GLU A CA 1
ATOM 640 C C . GLU A 1 87 ? 14.413 0.975 -22.071 1.00 93.81 87 GLU A C 1
ATOM 642 O O . GLU A 1 87 ? 15.581 1.124 -22.437 1.00 93.81 87 GLU A O 1
ATOM 647 N N . ARG A 1 88 ? 13.996 -0.170 -21.514 1.00 93.44 88 ARG A N 1
ATOM 648 C CA . ARG A 1 88 ? 14.920 -1.271 -21.217 1.00 93.44 88 ARG A CA 1
ATOM 649 C C . ARG A 1 88 ? 15.564 -1.866 -22.471 1.00 93.44 88 ARG A C 1
ATOM 651 O O . ARG A 1 88 ? 16.746 -2.216 -22.460 1.00 93.44 88 ARG A O 1
ATOM 658 N N . ALA A 1 89 ? 14.805 -2.010 -23.556 1.00 93.12 89 ALA A N 1
ATOM 659 C CA . ALA A 1 89 ? 15.334 -2.530 -24.814 1.00 93.12 89 ALA A CA 1
ATOM 660 C C . ALA A 1 89 ? 16.368 -1.576 -25.416 1.00 93.12 89 ALA A C 1
ATOM 662 O O . ALA A 1 89 ? 17.390 -2.035 -25.933 1.00 93.12 89 ALA A O 1
ATOM 663 N N . ARG A 1 90 ? 16.132 -0.265 -25.292 1.00 92.88 90 ARG A N 1
ATOM 664 C CA . ARG A 1 90 ? 17.075 0.769 -25.710 1.00 92.88 90 ARG A CA 1
ATOM 665 C C . ARG A 1 90 ? 18.367 0.716 -24.903 1.00 92.88 90 ARG A C 1
ATOM 667 O O . ARG A 1 90 ? 19.434 0.667 -25.507 1.00 92.88 90 ARG A O 1
ATOM 674 N N . GLU A 1 91 ? 18.288 0.631 -23.575 1.00 92.44 91 GLU A N 1
ATOM 675 C CA . GLU A 1 91 ? 19.471 0.481 -22.711 1.00 92.44 91 GLU A CA 1
ATOM 676 C C . GLU A 1 91 ? 20.344 -0.702 -23.158 1.00 92.44 91 GLU A C 1
ATOM 678 O O . GLU A 1 91 ? 21.553 -0.570 -23.358 1.00 92.44 91 GLU A O 1
ATOM 683 N N . LYS A 1 92 ? 19.726 -1.860 -23.418 1.00 90.69 92 LYS A N 1
ATOM 684 C CA . LYS A 1 92 ? 20.452 -3.049 -23.889 1.00 90.69 92 LYS A CA 1
ATOM 685 C C . LYS A 1 92 ? 21.009 -2.910 -25.293 1.00 90.69 92 LYS A C 1
ATOM 687 O O . LYS A 1 92 ? 22.085 -3.443 -25.578 1.00 90.69 92 LYS A O 1
ATOM 692 N N . ALA A 1 93 ? 20.289 -2.242 -26.185 1.00 89.94 93 ALA A N 1
ATOM 693 C CA . ALA A 1 93 ? 20.794 -1.926 -27.510 1.00 89.94 93 ALA A CA 1
ATOM 694 C C . ALA A 1 93 ? 22.054 -1.060 -27.407 1.00 89.94 93 ALA A C 1
ATOM 696 O O . ALA A 1 93 ? 23.072 -1.405 -28.003 1.00 89.94 93 ALA A O 1
ATOM 697 N N . GLU A 1 94 ? 22.033 -0.009 -26.588 1.00 89.81 94 GLU A N 1
ATOM 698 C CA . GLU A 1 94 ? 23.192 0.851 -26.345 1.00 89.81 94 GLU A CA 1
ATOM 699 C C . GLU A 1 94 ? 24.379 0.075 -25.760 1.00 89.81 94 GLU A C 1
ATOM 701 O O . GLU A 1 94 ? 25.505 0.235 -26.230 1.00 89.81 94 GLU A O 1
ATOM 706 N N . GLU A 1 95 ? 24.154 -0.813 -24.789 1.00 88.12 95 GLU A N 1
ATOM 707 C CA . GLU A 1 95 ? 25.203 -1.681 -24.236 1.00 88.12 95 GLU A CA 1
ATOM 708 C C . GLU A 1 95 ? 25.811 -2.619 -25.289 1.00 88.12 95 GLU A C 1
ATOM 710 O O . GLU A 1 95 ? 27.038 -2.746 -25.382 1.00 88.12 95 GLU A O 1
ATOM 715 N N . ARG A 1 96 ? 24.972 -3.271 -26.108 1.00 86.50 96 ARG A N 1
ATOM 716 C CA . ARG A 1 96 ? 25.423 -4.158 -27.196 1.00 86.50 96 ARG A CA 1
ATOM 717 C C . ARG A 1 96 ? 26.233 -3.377 -28.229 1.00 86.50 96 ARG A C 1
ATOM 719 O O . ARG A 1 96 ? 27.315 -3.820 -28.614 1.00 86.50 96 ARG A O 1
ATOM 726 N N . VAL A 1 97 ? 25.742 -2.209 -28.638 1.00 85.44 97 VAL A N 1
ATOM 727 C CA . VAL A 1 97 ? 26.402 -1.342 -29.622 1.00 85.44 97 VAL A CA 1
ATOM 728 C C . VAL A 1 97 ? 27.720 -0.799 -29.081 1.00 85.44 97 VAL A C 1
ATOM 730 O O . VAL A 1 97 ? 28.708 -0.831 -29.804 1.00 85.44 97 VAL A O 1
ATOM 733 N N . LYS A 1 98 ? 27.798 -0.392 -27.808 1.00 82.06 98 LYS A N 1
ATOM 734 C CA . LYS A 1 98 ? 29.059 0.026 -27.167 1.00 82.06 98 LYS A CA 1
ATOM 735 C C . LYS A 1 98 ? 30.080 -1.113 -27.111 1.00 82.06 98 LYS A C 1
ATOM 737 O O . LYS A 1 98 ? 31.247 -0.894 -27.433 1.00 82.06 98 LYS A O 1
ATOM 742 N N . ARG A 1 99 ? 29.655 -2.333 -26.757 1.00 78.81 99 ARG A N 1
ATOM 743 C CA . ARG A 1 99 ? 30.534 -3.516 -26.694 1.00 78.81 99 ARG A CA 1
ATOM 744 C C . ARG A 1 99 ? 31.138 -3.856 -28.057 1.00 78.81 99 ARG A C 1
ATOM 746 O O . ARG A 1 99 ? 32.329 -4.131 -28.140 1.00 78.81 99 ARG A O 1
ATOM 753 N N . VAL A 1 100 ? 30.328 -3.818 -29.114 1.00 70.81 100 VAL A N 1
ATOM 754 C CA . VAL A 1 100 ? 30.793 -4.043 -30.494 1.00 70.81 100 VAL A CA 1
ATOM 755 C C . VAL A 1 100 ? 31.610 -2.844 -30.995 1.00 70.81 100 VAL A C 1
ATOM 757 O O . VAL A 1 100 ? 32.646 -3.018 -31.630 1.00 70.81 100 VAL A O 1
ATOM 760 N N . GLY A 1 101 ? 31.195 -1.625 -30.645 1.00 62.91 101 GLY A N 1
ATOM 761 C CA . GLY A 1 101 ? 31.834 -0.367 -31.023 1.00 62.91 101 GLY A CA 1
ATOM 762 C C . GLY A 1 101 ? 33.225 -0.168 -30.422 1.00 62.91 101 GLY A C 1
ATOM 763 O O . GLY A 1 101 ? 34.065 0.448 -31.068 1.00 62.91 101 GLY A O 1
ATOM 764 N N . HIS A 1 102 ? 33.537 -0.758 -29.262 1.00 52.81 102 HIS A N 1
ATOM 765 C CA . HIS A 1 102 ? 34.909 -0.805 -28.731 1.00 52.81 102 HIS A CA 1
ATOM 766 C C . HIS A 1 102 ? 35.904 -1.499 -29.683 1.00 52.81 102 HIS A C 1
ATOM 768 O O . HIS A 1 102 ? 37.093 -1.206 -29.628 1.00 52.81 102 HIS A O 1
ATOM 774 N N . SER A 1 103 ? 35.429 -2.342 -30.609 1.00 49.91 103 SER A N 1
ATOM 775 C CA . SER A 1 103 ? 36.254 -2.923 -31.676 1.00 49.91 103 SER A CA 1
ATOM 776 C C . SER A 1 103 ? 36.445 -1.997 -32.893 1.00 49.91 103 SER A C 1
ATOM 778 O O . SER A 1 103 ? 37.282 -2.300 -33.737 1.00 49.91 103 SER A O 1
ATOM 780 N N . MET A 1 104 ? 35.695 -0.890 -33.005 1.00 49.22 104 MET A N 1
ATOM 781 C CA . MET A 1 104 ? 35.708 0.050 -34.146 1.00 49.22 104 MET A CA 1
ATOM 782 C C . MET A 1 104 ? 36.360 1.413 -33.828 1.00 49.22 104 MET A C 1
ATOM 784 O O . MET A 1 104 ? 36.628 2.193 -34.738 1.00 49.22 104 MET A O 1
ATOM 788 N N . VAL A 1 105 ? 36.661 1.710 -32.555 1.00 48.12 105 VAL A N 1
ATOM 789 C CA . VAL A 1 105 ? 37.247 2.996 -32.095 1.00 48.12 105 VAL A CA 1
ATOM 790 C C . VAL A 1 105 ? 38.670 3.258 -32.628 1.00 48.12 105 VAL A C 1
ATOM 792 O O . VAL A 1 105 ? 39.195 4.356 -32.459 1.00 48.12 105 VAL A O 1
ATOM 795 N N . MET A 1 106 ? 39.291 2.313 -33.338 1.00 49.84 106 MET A N 1
ATOM 796 C CA . MET A 1 106 ? 40.636 2.504 -33.890 1.00 49.84 106 MET A CA 1
ATOM 797 C C . MET A 1 106 ? 40.693 3.270 -35.226 1.00 49.84 106 MET A C 1
ATOM 799 O O . MET A 1 106 ? 41.798 3.615 -35.630 1.00 49.84 106 MET A O 1
ATOM 803 N N . GLU A 1 107 ? 39.570 3.571 -35.907 1.00 44.78 107 GLU A N 1
ATOM 804 C CA . GLU A 1 107 ? 39.659 3.969 -37.331 1.00 44.78 107 GLU A CA 1
ATOM 805 C C . GLU A 1 107 ? 39.076 5.316 -37.810 1.00 44.78 107 GLU A C 1
ATOM 807 O O . GLU A 1 107 ? 39.431 5.695 -38.919 1.00 44.78 107 GLU A O 1
ATOM 812 N N . SER A 1 108 ? 38.254 6.101 -37.093 1.00 49.53 108 SER A N 1
ATOM 813 C CA . SER A 1 108 ? 37.991 7.523 -37.483 1.00 49.53 108 SER A CA 1
ATOM 814 C C . SER A 1 108 ? 36.931 8.225 -36.631 1.00 49.53 108 SER A C 1
ATOM 816 O O . SER A 1 108 ? 35.942 7.624 -36.233 1.00 49.53 108 SER A O 1
ATOM 818 N N . GLN A 1 109 ? 37.092 9.532 -36.399 1.00 50.38 109 GLN A N 1
ATOM 819 C CA . GLN A 1 109 ? 36.111 10.394 -35.726 1.00 50.38 109 GLN A CA 1
ATOM 820 C C . GLN A 1 109 ? 35.336 11.266 -36.731 1.00 50.38 109 GLN A C 1
ATOM 822 O O . GLN A 1 109 ? 35.910 11.726 -37.714 1.00 50.38 109 GLN A O 1
ATOM 827 N N . GLY A 1 110 ? 34.054 11.547 -36.449 1.00 54.66 110 GLY A N 1
ATOM 828 C CA . GLY A 1 110 ? 33.350 12.715 -37.012 1.00 54.66 110 GLY A CA 1
ATOM 829 C C . GLY A 1 110 ? 31.870 12.526 -37.373 1.00 54.66 110 GLY A C 1
ATOM 830 O O . GLY A 1 110 ? 31.077 13.429 -37.141 1.00 54.66 110 GLY A O 1
ATOM 831 N N . VAL A 1 111 ? 31.468 11.352 -37.879 1.00 51.66 111 VAL A N 1
A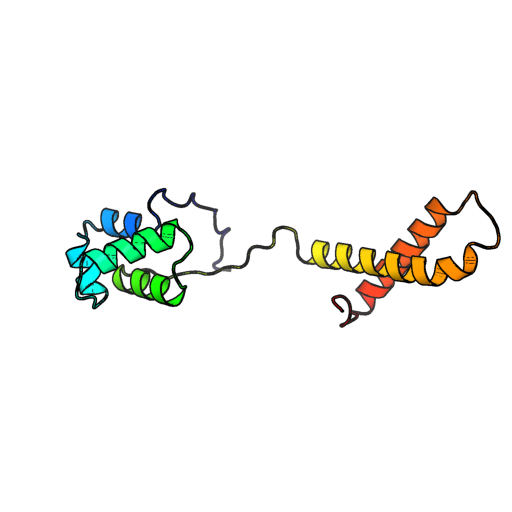TOM 832 C CA . VAL A 1 111 ? 30.091 11.078 -38.383 1.00 51.66 111 VAL A CA 1
ATOM 833 C C . VAL A 1 111 ? 29.360 10.025 -37.526 1.00 51.66 111 VAL A C 1
ATOM 835 O O . VAL A 1 111 ? 28.341 9.458 -37.908 1.00 51.66 111 VAL A O 1
ATOM 838 N N . TYR A 1 112 ? 29.900 9.722 -36.345 1.00 58.50 112 TYR A N 1
ATOM 839 C CA . TYR A 1 112 ? 29.483 8.561 -35.559 1.00 58.50 112 TYR A CA 1
ATOM 840 C C . TYR A 1 112 ? 28.159 8.748 -34.806 1.00 58.50 112 TYR A C 1
ATOM 842 O O . TYR A 1 112 ? 27.428 7.777 -34.683 1.00 58.50 112 TYR A O 1
ATOM 850 N N . GLY A 1 113 ? 27.812 9.953 -34.339 1.00 62.00 113 GLY A N 1
ATOM 851 C CA . GLY A 1 113 ? 26.652 10.156 -33.451 1.00 62.00 113 GLY A CA 1
ATOM 852 C C . GLY A 1 113 ? 25.317 9.696 -34.049 1.00 62.00 113 GLY A C 1
ATOM 853 O O . GLY A 1 113 ? 24.698 8.772 -33.532 1.00 62.00 113 GLY A O 1
ATOM 854 N N . SER A 1 114 ? 24.924 10.264 -35.192 1.00 66.81 114 SER A N 1
ATOM 855 C CA . SER A 1 114 ? 23.651 9.931 -35.849 1.00 66.81 114 SER A CA 1
ATOM 856 C C . SER A 1 114 ? 23.591 8.481 -36.335 1.00 66.81 114 SER A C 1
ATOM 858 O O . SER A 1 114 ? 22.559 7.825 -36.227 1.00 66.81 114 SER A O 1
ATOM 860 N N . ARG A 1 115 ? 24.713 7.946 -36.830 1.00 74.31 115 ARG A N 1
ATOM 861 C CA . ARG A 1 115 ? 24.790 6.558 -37.300 1.00 74.31 115 ARG A CA 1
ATOM 862 C C . ARG A 1 115 ? 24.736 5.555 -36.147 1.00 74.31 115 ARG A C 1
ATOM 864 O O . ARG A 1 115 ? 24.174 4.477 -36.309 1.00 74.31 115 ARG A O 1
ATOM 871 N N . LEU A 1 116 ? 25.314 5.887 -34.992 1.00 77.50 116 LEU A N 1
ATOM 872 C CA . LEU A 1 116 ? 25.219 5.063 -33.787 1.00 77.50 116 LEU A CA 1
ATOM 873 C C . LEU A 1 116 ? 23.791 5.045 -33.249 1.00 77.50 116 LEU A C 1
ATOM 875 O O . LEU A 1 116 ? 23.305 3.964 -32.927 1.00 77.50 116 LEU A O 1
ATOM 879 N N . ASP A 1 117 ? 23.109 6.190 -33.230 1.00 81.94 117 ASP A N 1
ATOM 880 C CA . ASP A 1 117 ? 21.705 6.266 -32.819 1.00 81.94 117 ASP A CA 1
ATOM 881 C C . ASP A 1 117 ? 20.809 5.401 -33.717 1.00 81.94 117 ASP A C 1
ATOM 883 O O . ASP A 1 117 ? 20.014 4.612 -33.214 1.00 81.94 117 ASP A O 1
ATOM 887 N N . GLU A 1 118 ? 20.994 5.432 -35.041 1.00 86.62 118 GLU A N 1
ATOM 888 C CA . GLU A 1 118 ? 20.266 4.544 -35.962 1.00 86.62 118 GLU A CA 1
ATOM 889 C C . GLU A 1 118 ? 20.520 3.051 -35.687 1.00 86.62 118 GLU A C 1
ATOM 891 O O . GLU A 1 118 ? 19.603 2.223 -35.762 1.00 86.62 118 GLU A O 1
ATOM 896 N N . ILE A 1 119 ? 21.764 2.685 -35.360 1.00 86.00 119 ILE A N 1
ATOM 897 C CA . ILE A 1 119 ? 22.127 1.305 -35.016 1.00 86.00 119 ILE A CA 1
ATOM 898 C C . ILE A 1 119 ? 21.477 0.902 -33.690 1.00 86.00 119 ILE A C 1
ATOM 900 O O . ILE A 1 119 ? 20.978 -0.224 -33.588 1.00 86.00 119 ILE A O 1
ATOM 904 N N . VAL A 1 120 ? 21.456 1.797 -32.700 1.00 88.62 120 VAL A N 1
ATOM 905 C CA . VAL A 1 120 ? 20.769 1.588 -31.422 1.00 88.62 120 VAL A CA 1
ATOM 906 C C . VAL A 1 120 ? 19.280 1.381 -31.670 1.00 88.62 120 VAL A C 1
ATOM 908 O O . VAL A 1 120 ? 18.767 0.333 -31.302 1.00 88.62 120 VAL A O 1
ATOM 911 N N . GLU A 1 121 ? 18.606 2.276 -32.394 1.00 90.31 121 GLU A N 1
ATOM 912 C CA . GLU A 1 121 ? 17.175 2.161 -32.712 1.00 90.31 121 GLU A CA 1
ATOM 913 C C . GLU A 1 121 ? 16.815 0.857 -33.429 1.00 90.31 121 GLU A C 1
ATOM 915 O O . GLU A 1 121 ? 15.819 0.196 -33.114 1.00 90.31 121 GLU A O 1
ATOM 920 N N . ARG A 1 122 ? 17.623 0.452 -34.415 1.00 90.75 122 ARG A N 1
ATOM 921 C CA . ARG A 1 122 ? 17.430 -0.832 -35.102 1.00 90.75 122 ARG A CA 1
ATOM 922 C C . ARG A 1 122 ? 17.581 -1.997 -34.126 1.00 90.75 122 ARG A C 1
ATOM 924 O O . ARG A 1 122 ? 16.743 -2.896 -34.119 1.00 90.75 122 ARG A O 1
ATOM 931 N N . THR A 1 123 ? 18.616 -1.968 -33.291 1.00 87.56 123 THR A N 1
ATOM 932 C CA . THR A 1 123 ? 18.889 -3.026 -32.312 1.00 87.56 123 THR A CA 1
ATOM 933 C C . THR A 1 123 ? 17.789 -3.095 -31.245 1.00 87.56 123 THR A C 1
ATOM 935 O O . THR A 1 123 ? 17.369 -4.191 -30.884 1.00 87.56 123 THR A O 1
ATOM 938 N N . THR A 1 124 ? 17.248 -1.956 -30.803 1.00 90.88 124 THR A N 1
ATOM 939 C CA . THR A 1 124 ? 16.089 -1.866 -29.898 1.00 90.88 124 THR A CA 1
ATOM 940 C C . THR A 1 124 ? 14.877 -2.570 -30.498 1.00 90.88 124 THR A C 1
ATOM 942 O O . THR A 1 124 ? 14.288 -3.447 -29.865 1.00 90.88 124 THR A O 1
ATOM 945 N N . ARG A 1 125 ? 14.532 -2.259 -31.757 1.00 91.06 125 ARG A N 1
ATOM 946 C CA . ARG A 1 125 ? 13.418 -2.912 -32.466 1.00 91.06 125 ARG A CA 1
ATOM 947 C C . ARG A 1 125 ? 13.637 -4.415 -32.645 1.00 91.06 125 ARG A C 1
ATOM 949 O O . ARG A 1 125 ? 12.692 -5.194 -32.525 1.00 91.06 125 ARG A O 1
ATOM 956 N N . GLU A 1 126 ? 14.869 -4.844 -32.896 1.00 89.31 126 GLU A N 1
ATOM 957 C CA . GLU A 1 126 ? 15.220 -6.268 -32.968 1.00 89.31 126 GLU A CA 1
ATOM 958 C C . GLU A 1 126 ? 15.047 -6.980 -31.621 1.00 89.31 126 GLU A C 1
ATOM 960 O O . GLU A 1 126 ? 14.537 -8.098 -31.582 1.00 89.31 126 GLU A O 1
ATOM 965 N N . ILE A 1 127 ? 15.423 -6.335 -30.514 1.00 87.69 127 ILE A N 1
ATOM 966 C CA . ILE A 1 127 ? 15.234 -6.874 -29.160 1.00 87.69 127 ILE A CA 1
ATOM 967 C C . ILE A 1 127 ? 13.739 -7.009 -28.838 1.00 87.69 127 ILE A C 1
ATOM 969 O O . ILE A 1 127 ? 13.306 -8.069 -28.384 1.00 87.69 127 ILE A O 1
ATOM 973 N N . LEU A 1 128 ? 12.946 -5.971 -29.123 1.00 89.62 128 LEU A N 1
ATOM 974 C CA . LEU A 1 128 ? 11.503 -5.964 -28.864 1.00 89.62 128 LEU A CA 1
ATOM 975 C C . LEU A 1 128 ? 10.753 -6.998 -29.718 1.00 89.62 128 LEU A C 1
ATOM 977 O O . LEU A 1 128 ? 9.930 -7.746 -29.198 1.00 89.62 128 LEU A O 1
ATOM 981 N N . SER A 1 129 ? 11.059 -7.088 -31.016 1.00 86.94 129 SER A N 1
ATOM 982 C CA . SER A 1 129 ? 10.373 -8.004 -31.947 1.00 86.94 129 SER A CA 1
ATOM 983 C C . SER A 1 129 ? 10.649 -9.483 -31.681 1.00 86.94 129 SER A C 1
ATOM 985 O O . SER A 1 129 ? 9.797 -10.324 -31.958 1.00 86.94 129 SER A O 1
ATOM 987 N N . ARG A 1 130 ? 11.820 -9.818 -31.128 1.00 80.00 130 ARG A N 1
ATOM 988 C CA . ARG A 1 130 ? 12.166 -11.201 -30.775 1.00 80.00 130 ARG A CA 1
ATOM 989 C C . ARG A 1 130 ? 11.502 -11.681 -29.487 1.00 80.00 130 ARG A C 1
ATOM 991 O O . ARG A 1 130 ? 11.547 -12.880 -29.228 1.00 80.00 130 ARG A O 1
ATOM 998 N N . GLY A 1 131 ? 10.919 -10.779 -28.690 1.00 67.94 131 GLY A N 1
ATOM 999 C CA . GLY A 1 131 ? 10.407 -11.121 -27.364 1.00 67.94 131 GLY A CA 1
ATOM 1000 C C . GLY A 1 131 ? 11.499 -11.745 -26.494 1.00 67.94 131 GLY A C 1
ATOM 1001 O O . GLY A 1 131 ? 11.264 -12.772 -25.862 1.00 67.94 131 GLY A O 1
ATOM 1002 N N . ASP A 1 132 ? 12.713 -11.180 -26.542 1.00 65.69 132 ASP A N 1
ATOM 1003 C CA . ASP A 1 132 ? 13.891 -11.735 -25.872 1.00 65.69 132 ASP A CA 1
ATOM 1004 C C . ASP A 1 132 ? 13.603 -11.859 -24.367 1.00 65.69 132 ASP A C 1
ATOM 1006 O O . ASP A 1 132 ? 13.488 -10.858 -23.657 1.00 65.69 132 ASP A O 1
ATOM 1010 N N . SER A 1 133 ? 13.467 -13.094 -23.868 1.00 67.38 133 SER A N 1
ATOM 1011 C CA . SER A 1 133 ? 13.186 -13.374 -22.451 1.00 67.38 133 SER A CA 1
ATOM 1012 C C . SER A 1 133 ? 14.268 -12.810 -21.530 1.00 67.38 133 SER A C 1
ATOM 1014 O O . SER A 1 133 ? 14.032 -12.616 -20.342 1.00 67.38 133 SER A O 1
ATOM 1016 N N . ARG A 1 134 ? 15.442 -12.508 -22.096 1.00 75.12 134 ARG A N 1
ATOM 1017 C CA . ARG A 1 134 ? 16.570 -11.875 -21.424 1.00 75.12 134 ARG A CA 1
ATOM 1018 C C . ARG A 1 134 ? 16.499 -10.358 -21.454 1.00 75.12 134 ARG A C 1
ATOM 1020 O O . ARG A 1 134 ? 17.507 -9.733 -21.176 1.00 75.12 134 ARG A O 1
ATOM 1027 N N . LEU A 1 135 ? 15.380 -9.709 -21.789 1.00 83.75 135 LEU A N 1
ATOM 1028 C CA . LEU A 1 135 ? 15.279 -8.238 -21.760 1.00 83.75 135 LEU A CA 1
ATOM 1029 C C . LEU A 1 135 ? 15.642 -7.654 -20.383 1.00 83.75 135 LEU A C 1
ATOM 1031 O O . LEU A 1 135 ? 16.179 -6.552 -20.288 1.00 83.75 135 LEU A O 1
ATOM 1035 N N . TRP A 1 136 ? 15.442 -8.426 -19.320 1.00 83.94 136 TRP A N 1
ATOM 1036 C CA . TRP A 1 136 ? 15.709 -7.999 -17.950 1.00 83.94 136 TRP A CA 1
ATOM 1037 C C . TRP A 1 136 ? 17.004 -8.570 -17.344 1.00 83.94 136 TRP A C 1
ATOM 1039 O O . TRP A 1 136 ? 17.435 -8.026 -16.335 1.00 83.94 136 TRP A O 1
ATOM 1049 N N . ASP A 1 137 ? 17.677 -9.522 -18.013 1.00 80.06 137 ASP A N 1
ATOM 1050 C CA . ASP A 1 137 ? 18.956 -10.149 -17.587 1.00 80.06 137 ASP A CA 1
ATOM 1051 C C . ASP A 1 137 ? 20.210 -9.366 -18.008 1.00 80.06 137 ASP A C 1
ATOM 1053 O O . ASP A 1 137 ? 20.813 -8.679 -17.166 1.00 80.06 137 ASP A O 1
#